Protein AF-A0A8J3TLR9-F1 (afdb_monomer_lite)

Organism: NCBI:txid58121

pLDDT: mean 77.71, std 12.85, range [43.22, 94.69]

Radius of gyration: 33.89 Å; chains: 1; bounding box: 71×66×92 Å

Sequence (167 aa):
MADQDDDFDGDFQEDVLEDDGVLEPSDSLLTDDLGDDPLDTGLTAAERWSAGQRYGTTEAEAEEGESLDQLLAEEEPELDPALLAGRWDEEEPRSGRLIGEEGDRSGELLGRDVGIDSGASSAEEAAVHLTDEDVDRDAELDDPLDEDLDEALANLAADEARDAGDE

InterPro domains:
  IPR043763 Domain of unknown function DUF5709 [PF18970] (90-133)

Structure (mmCIF, N/CA/C/O backbone):
data_AF-A0A8J3TLR9-F1
#
_entry.id   AF-A0A8J3TLR9-F1
#
loop_
_atom_site.group_PDB
_atom_site.id
_atom_site.type_symbol
_atom_site.label_atom_id
_atom_site.label_alt_id
_atom_site.label_comp_id
_atom_site.label_asym_id
_atom_site.label_entity_id
_atom_site.label_seq_id
_atom_site.pdbx_PDB_ins_code
_atom_site.Cartn_x
_atom_site.Cartn_y
_atom_site.Cartn_z
_atom_site.occupancy
_atom_site.B_iso_or_equiv
_atom_site.auth_seq_id
_atom_site.auth_comp_id
_atom_site.auth_asym_id
_atom_site.auth_atom_id
_atom_site.pdbx_PDB_model_num
ATOM 1 N N . MET A 1 1 ? 49.909 -2.772 53.739 1.00 43.22 1 MET A N 1
ATOM 2 C CA . MET A 1 1 ? 49.202 -3.131 52.497 1.00 43.22 1 MET A CA 1
ATOM 3 C C . MET A 1 1 ? 47.739 -2.881 52.779 1.00 43.22 1 MET A C 1
ATOM 5 O O . MET A 1 1 ? 47.237 -3.530 53.688 1.00 43.22 1 MET A O 1
ATOM 9 N N . ALA A 1 2 ? 47.180 -1.898 52.069 1.00 48.66 2 ALA A N 1
ATOM 10 C CA . ALA A 1 2 ? 45.859 -1.261 52.158 1.00 48.66 2 ALA A CA 1
ATOM 11 C C . ALA A 1 2 ? 46.063 0.239 52.396 1.00 48.66 2 ALA A C 1
ATOM 13 O O . ALA A 1 2 ? 46.583 0.607 53.445 1.00 48.66 2 ALA A O 1
ATOM 14 N N . ASP A 1 3 ? 45.841 1.012 51.336 1.00 43.78 3 ASP A N 1
ATOM 15 C CA . ASP A 1 3 ? 45.126 2.295 51.290 1.00 43.78 3 ASP A CA 1
ATOM 16 C C . ASP A 1 3 ? 45.326 2.817 49.861 1.00 43.78 3 ASP A C 1
ATOM 18 O O . ASP A 1 3 ? 46.438 3.122 49.429 1.00 43.78 3 ASP A O 1
ATOM 22 N N . GLN A 1 4 ? 44.256 2.701 49.080 1.00 49.22 4 GLN A N 1
ATOM 23 C CA . GLN A 1 4 ? 44.156 3.102 47.687 1.00 49.22 4 GLN A CA 1
ATOM 24 C C . GLN A 1 4 ? 43.159 4.257 47.704 1.00 49.22 4 GLN A C 1
ATOM 26 O O . GLN A 1 4 ? 41.963 4.033 47.876 1.00 49.22 4 GLN A O 1
ATOM 31 N N . ASP A 1 5 ? 43.697 5.472 47.670 1.00 48.59 5 ASP A N 1
ATOM 32 C CA . ASP A 1 5 ? 42.931 6.702 47.519 1.00 48.59 5 ASP A CA 1
ATOM 33 C C . ASP A 1 5 ? 42.425 6.747 46.068 1.00 48.59 5 ASP A C 1
ATOM 35 O O . ASP A 1 5 ? 43.213 6.911 45.136 1.00 48.59 5 ASP A O 1
ATOM 39 N N . ASP A 1 6 ? 41.126 6.516 45.882 1.00 52.84 6 ASP A N 1
ATOM 40 C CA . ASP A 1 6 ? 40.394 6.839 44.654 1.00 52.84 6 ASP A CA 1
ATOM 41 C C . ASP A 1 6 ? 39.642 8.151 44.920 1.00 52.84 6 ASP A C 1
ATOM 43 O O . ASP A 1 6 ? 38.493 8.163 45.373 1.00 52.84 6 ASP A O 1
ATOM 47 N N . ASP A 1 7 ? 40.328 9.269 44.685 1.00 53.75 7 ASP A N 1
ATOM 48 C CA . ASP A 1 7 ? 39.703 10.577 44.509 1.00 53.75 7 ASP A CA 1
ATOM 49 C C . ASP A 1 7 ? 38.971 10.560 43.159 1.00 53.75 7 ASP A C 1
ATOM 51 O O . ASP A 1 7 ? 39.534 10.844 42.102 1.00 53.75 7 ASP A O 1
ATOM 55 N N . PHE A 1 8 ? 37.706 10.141 43.185 1.00 50.56 8 PHE A N 1
ATOM 56 C CA . PHE A 1 8 ? 36.801 10.256 42.047 1.00 50.56 8 PHE A CA 1
ATOM 57 C C . PHE A 1 8 ? 36.341 11.717 41.956 1.00 50.56 8 PHE A C 1
ATOM 59 O O . PHE A 1 8 ? 35.299 12.088 42.502 1.00 50.56 8 PHE A O 1
ATOM 66 N N . ASP A 1 9 ? 37.158 12.558 41.317 1.00 54.94 9 ASP A N 1
ATOM 67 C CA . ASP A 1 9 ? 36.754 13.885 40.855 1.00 54.94 9 ASP A CA 1
ATOM 68 C C . ASP A 1 9 ? 35.551 13.708 39.917 1.00 54.94 9 ASP A C 1
ATOM 70 O O . ASP A 1 9 ? 35.661 13.234 38.789 1.00 54.94 9 ASP A O 1
ATOM 74 N N . GLY A 1 10 ? 34.361 14.008 40.433 1.00 51.56 10 GLY A N 1
ATOM 75 C CA . GLY A 1 10 ? 33.109 13.975 39.691 1.00 51.56 10 GLY A CA 1
ATOM 76 C C . GLY A 1 10 ? 32.962 15.199 38.793 1.00 51.56 10 GLY A C 1
ATOM 77 O O . GLY A 1 10 ? 32.043 15.982 39.006 1.00 51.56 10 GLY A O 1
ATOM 78 N N . ASP A 1 11 ? 33.856 15.364 37.817 1.00 54.22 11 ASP A N 1
ATOM 79 C CA . ASP A 1 11 ? 33.720 16.335 36.719 1.00 54.22 11 ASP A CA 1
ATOM 80 C C . ASP A 1 11 ? 33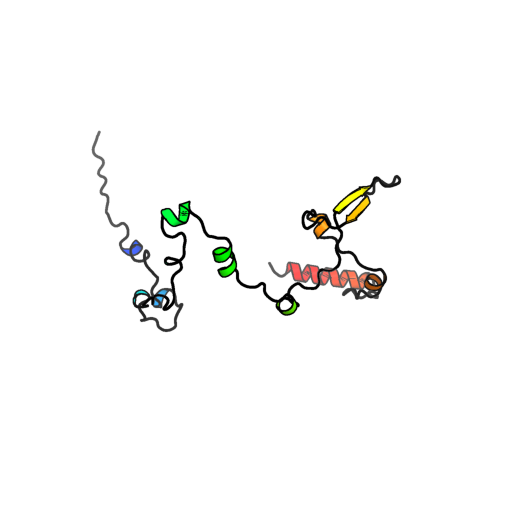.039 15.727 35.481 1.00 54.22 11 ASP A C 1
ATOM 82 O O . ASP A 1 11 ? 33.055 16.295 34.388 1.00 54.22 11 ASP A O 1
ATOM 86 N N . PHE A 1 12 ? 32.400 14.567 35.651 1.00 52.09 12 PHE A N 1
ATOM 87 C CA . PHE A 1 12 ? 31.663 13.905 34.592 1.00 52.09 12 PHE A CA 1
ATOM 88 C C . PHE A 1 12 ? 30.391 14.694 34.253 1.00 52.09 12 PHE A C 1
ATOM 90 O O . PHE A 1 12 ? 29.316 14.426 34.783 1.00 52.09 12 PHE A O 1
ATOM 97 N N . GLN A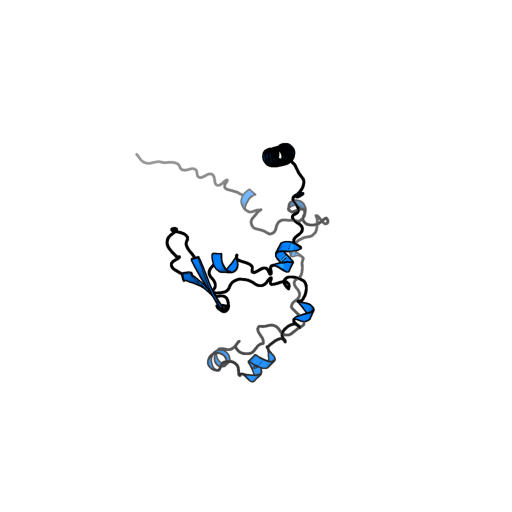 1 13 ? 30.553 15.572 33.263 1.00 55.00 13 GLN A N 1
ATOM 98 C CA . GLN A 1 13 ? 29.598 15.806 32.182 1.00 55.00 13 GLN A CA 1
ATOM 99 C C . GLN A 1 13 ? 28.403 16.726 32.490 1.00 55.00 13 GLN A C 1
ATOM 101 O O . GLN A 1 13 ? 27.257 16.327 32.305 1.00 55.00 13 GLN A O 1
ATOM 106 N N . GLU A 1 14 ? 28.651 17.984 32.870 1.00 52.59 14 GLU A N 1
ATOM 107 C CA . GLU A 1 14 ? 27.608 19.025 32.765 1.00 52.59 14 GLU A CA 1
ATOM 108 C C . GLU A 1 14 ? 27.255 19.294 31.281 1.00 52.59 14 GLU A C 1
ATOM 110 O O . GLU A 1 14 ? 26.080 19.390 30.950 1.00 52.59 14 GLU A O 1
ATOM 115 N N . ASP A 1 15 ? 28.238 19.210 30.371 1.00 54.59 15 ASP A N 1
ATOM 116 C CA . ASP A 1 15 ? 28.056 19.408 28.917 1.00 54.59 15 ASP A CA 1
ATOM 117 C C . ASP A 1 15 ? 27.291 18.275 28.189 1.00 54.59 15 ASP A C 1
ATOM 119 O O . ASP A 1 15 ? 26.885 18.443 27.045 1.00 54.59 15 ASP A O 1
ATOM 123 N N . VAL A 1 16 ? 27.116 17.087 28.789 1.00 55.47 16 VAL A N 1
ATOM 124 C CA . VAL A 1 16 ? 26.466 15.934 28.104 1.00 55.47 16 VAL A CA 1
ATOM 125 C C . VAL A 1 16 ? 24.980 15.825 28.448 1.00 5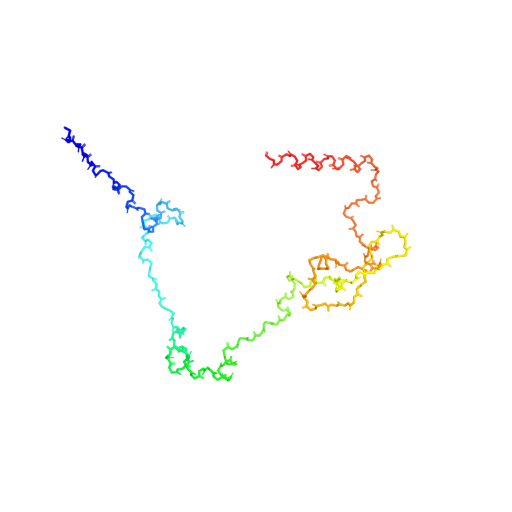5.47 16 VAL A C 1
ATOM 127 O O . VAL A 1 16 ? 24.246 15.084 27.803 1.00 55.47 16 VAL A O 1
ATOM 130 N N . LEU A 1 17 ? 24.515 16.580 29.445 1.00 54.56 17 LEU A N 1
ATOM 131 C CA . LEU A 1 17 ? 23.100 16.640 29.819 1.00 54.56 17 LEU A CA 1
ATOM 132 C C . LEU A 1 17 ? 22.313 17.680 29.008 1.00 54.56 17 LEU A C 1
ATOM 134 O O . LEU A 1 17 ? 21.094 17.712 29.107 1.00 54.56 17 LEU A O 1
ATOM 138 N N . GLU A 1 18 ? 22.987 18.524 28.224 1.00 59.56 18 GLU A N 1
ATOM 139 C CA . GLU A 1 18 ? 22.343 19.528 27.363 1.00 59.56 18 GLU A CA 1
ATOM 140 C C . GLU A 1 18 ? 21.841 18.932 26.027 1.00 59.56 18 GLU A C 1
ATOM 142 O O . GLU A 1 18 ? 21.031 19.558 25.353 1.00 59.56 18 GLU A O 1
ATOM 147 N N . ASP A 1 19 ? 22.259 17.708 25.670 1.00 61.50 19 ASP A N 1
ATOM 148 C CA . ASP A 1 19 ? 21.952 17.028 24.392 1.00 61.50 19 ASP A CA 1
ATOM 149 C C . ASP A 1 19 ? 21.043 15.789 24.571 1.00 61.50 19 ASP A C 1
ATOM 151 O O . ASP A 1 19 ? 21.169 14.786 23.869 1.00 61.50 19 ASP A O 1
ATOM 155 N N . ASP A 1 20 ? 20.144 15.799 25.562 1.00 69.81 20 ASP A N 1
ATOM 156 C CA . ASP A 1 20 ? 19.112 14.756 25.722 1.00 69.81 20 ASP A CA 1
ATOM 157 C C . ASP A 1 20 ? 17.718 15.181 25.210 1.00 69.81 20 ASP A C 1
ATOM 159 O O . ASP A 1 20 ? 16.781 14.372 25.184 1.00 69.81 20 ASP A O 1
ATOM 163 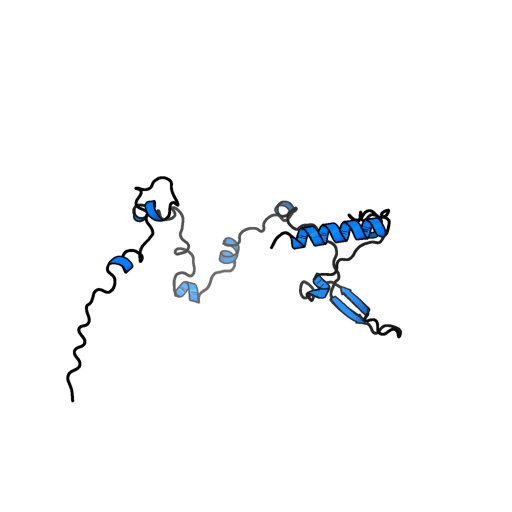N N . GLY A 1 21 ? 17.597 16.438 24.771 1.00 78.12 21 GLY A N 1
ATOM 164 C CA . GLY A 1 21 ? 16.360 17.087 24.349 1.00 78.12 21 GLY A CA 1
ATOM 165 C C . GLY A 1 21 ? 16.206 17.270 22.836 1.00 78.12 21 GLY A C 1
ATOM 166 O O . GLY A 1 21 ? 16.984 16.780 22.021 1.00 78.12 21 GLY A O 1
ATOM 167 N N . VAL A 1 22 ? 15.144 17.980 22.446 1.00 84.56 22 VAL A N 1
ATOM 168 C CA . VAL A 1 22 ? 14.953 18.430 21.058 1.00 84.56 22 VAL A CA 1
ATOM 169 C C . VAL A 1 22 ? 15.935 19.569 20.785 1.00 84.56 22 VAL A C 1
ATOM 171 O O . VAL A 1 22 ? 15.999 20.506 21.572 1.00 84.56 22 VAL A O 1
ATOM 174 N N . LEU A 1 23 ? 16.676 19.493 19.676 1.00 87.50 23 LEU A N 1
ATOM 175 C CA . LEU A 1 23 ? 17.621 20.539 19.282 1.00 87.50 23 LEU A CA 1
ATOM 176 C C . LEU A 1 23 ? 16.906 21.869 19.022 1.00 87.50 23 LEU A C 1
ATOM 178 O O . LEU A 1 23 ? 15.917 21.915 18.285 1.00 87.50 23 LEU A O 1
ATOM 182 N N . GLU A 1 24 ? 17.470 22.948 19.556 1.00 86.62 24 GLU A N 1
ATOM 183 C CA . GLU A 1 24 ? 17.004 24.307 19.299 1.00 86.62 24 GLU A CA 1
ATOM 184 C C . GLU A 1 24 ? 17.169 24.679 17.807 1.00 86.62 24 GLU A C 1
ATOM 186 O O . GLU A 1 24 ? 18.075 24.186 17.113 1.00 86.62 24 GLU A O 1
ATOM 191 N N . PRO A 1 25 ? 16.330 25.576 17.261 1.00 89.75 25 PRO A N 1
ATOM 192 C CA . PRO A 1 25 ? 16.460 26.062 15.888 1.00 89.75 25 PRO A CA 1
ATOM 193 C C . PRO A 1 25 ? 17.804 26.706 15.548 1.00 89.75 25 PRO A C 1
ATOM 195 O O . PRO A 1 25 ? 18.256 26.595 14.407 1.00 89.75 25 PRO A O 1
ATOM 198 N N . SER A 1 26 ? 18.464 27.345 16.521 1.00 87.38 26 SER A N 1
ATOM 199 C CA . SER A 1 26 ? 19.814 27.902 16.352 1.00 87.38 26 SER A CA 1
ATOM 200 C C . SER A 1 26 ? 20.859 26.851 15.993 1.00 87.38 26 SER A C 1
ATOM 202 O O . SER A 1 26 ? 21.831 27.170 15.305 1.00 87.38 26 SER A O 1
ATOM 204 N N . ASP A 1 27 ? 20.639 25.614 16.433 1.00 86.06 27 ASP A N 1
ATOM 205 C CA . ASP A 1 27 ? 21.613 24.531 16.351 1.00 86.06 27 ASP A CA 1
ATOM 206 C C . ASP A 1 27 ? 21.277 23.590 15.193 1.00 86.06 27 ASP A C 1
ATOM 208 O O . ASP A 1 27 ? 22.156 23.194 14.427 1.00 86.06 27 ASP A O 1
ATOM 212 N N . SER A 1 28 ? 19.989 23.279 15.015 1.00 87.62 28 SER A N 1
ATOM 213 C CA . SER A 1 28 ? 19.513 22.432 13.916 1.00 87.62 28 SER A CA 1
ATOM 214 C C . SER A 1 28 ? 19.432 23.160 12.569 1.00 87.62 28 SER A C 1
ATOM 216 O O . SER A 1 28 ? 19.496 22.508 11.525 1.00 87.62 28 SER A O 1
ATOM 218 N N . LEU A 1 29 ? 19.288 24.494 12.571 1.00 88.50 29 LEU A N 1
ATOM 219 C CA . LEU A 1 29 ? 19.105 25.339 11.380 1.00 88.50 29 LEU A CA 1
ATOM 220 C C . LEU A 1 29 ? 17.980 24.858 10.440 1.00 88.50 29 LEU A C 1
ATOM 222 O O . LEU A 1 29 ? 18.008 25.114 9.236 1.00 88.50 29 LEU A O 1
ATOM 226 N N . LEU A 1 30 ? 16.984 24.148 10.979 1.00 86.19 30 LEU A N 1
ATOM 227 C CA . LEU A 1 30 ? 15.849 23.617 10.215 1.00 86.19 30 LEU A CA 1
ATOM 228 C C . LEU A 1 30 ? 14.805 24.688 9.866 1.00 86.19 30 LEU A C 1
ATOM 230 O O . LEU A 1 30 ? 13.958 24.465 9.001 1.00 86.19 30 LEU A O 1
ATOM 234 N N . THR A 1 31 ? 14.863 25.842 10.528 1.00 84.44 31 THR A N 1
ATOM 235 C CA . THR A 1 31 ? 13.984 26.994 10.310 1.00 84.44 31 THR A CA 1
ATOM 236 C C . THR A 1 31 ? 14.799 28.287 10.319 1.00 84.44 31 THR A C 1
ATOM 238 O O . THR A 1 31 ? 15.837 28.377 10.971 1.00 84.44 31 THR A O 1
ATOM 241 N N . ASP A 1 32 ? 14.324 29.297 9.591 1.00 87.06 32 ASP A N 1
ATOM 242 C CA . ASP A 1 32 ? 14.899 30.647 9.592 1.00 87.06 32 ASP A CA 1
ATOM 243 C C . ASP A 1 32 ? 14.569 31.433 10.880 1.00 87.06 32 ASP A C 1
ATOM 245 O O . ASP A 1 32 ? 15.176 32.475 11.141 1.00 87.06 32 ASP A O 1
ATOM 249 N N . ASP A 1 33 ? 13.614 30.956 11.688 1.00 87.00 33 ASP A N 1
ATOM 250 C CA . ASP A 1 33 ? 13.245 31.570 12.968 1.00 87.00 33 ASP A CA 1
ATOM 251 C C . ASP A 1 33 ? 14.024 30.940 14.132 1.00 87.00 33 ASP A C 1
ATOM 253 O O . ASP A 1 33 ? 13.574 30.003 14.786 1.00 87.00 33 ASP A O 1
ATOM 257 N N . LEU A 1 34 ? 15.241 31.442 14.362 1.00 88.12 34 LEU A N 1
ATOM 258 C CA . LEU A 1 34 ? 16.193 30.863 15.321 1.00 88.12 34 LEU A CA 1
ATOM 259 C C . LEU A 1 34 ? 15.808 31.051 16.801 1.00 88.12 34 LEU A C 1
ATOM 261 O O . LEU A 1 34 ? 16.527 30.566 17.669 1.00 88.12 34 LEU A O 1
ATOM 265 N N . GLY A 1 35 ? 14.758 31.823 17.094 1.00 86.44 35 GLY A N 1
ATOM 266 C CA . GLY A 1 35 ? 14.297 32.102 18.459 1.00 86.44 35 GLY A CA 1
ATOM 267 C C . GLY A 1 35 ? 12.984 31.415 18.833 1.00 86.44 35 GLY A C 1
ATOM 268 O O . GLY A 1 35 ? 12.461 31.708 19.907 1.00 86.44 35 GLY A O 1
ATOM 269 N N . ASP A 1 36 ? 12.435 30.586 17.943 1.00 86.44 36 ASP A N 1
ATOM 270 C CA . ASP A 1 36 ? 11.208 29.822 18.174 1.00 86.44 36 ASP A CA 1
ATOM 271 C C . ASP A 1 36 ? 11.499 28.614 19.077 1.00 86.44 36 AS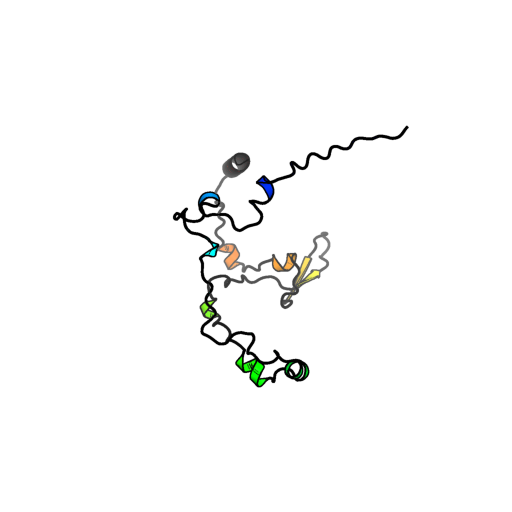P A C 1
ATOM 273 O O . ASP A 1 36 ? 12.451 27.880 18.830 1.00 86.44 36 ASP A O 1
ATOM 277 N N . ASP A 1 37 ? 10.705 28.402 20.127 1.00 84.50 37 ASP A N 1
ATOM 278 C CA . ASP A 1 37 ? 10.858 27.224 20.989 1.00 84.50 37 ASP A CA 1
ATOM 279 C C . ASP A 1 37 ? 10.110 26.039 20.345 1.00 84.50 37 ASP A C 1
ATOM 281 O O . ASP A 1 37 ? 8.880 26.090 20.206 1.00 84.50 37 ASP A O 1
ATOM 285 N N . PRO A 1 38 ? 10.792 24.940 19.970 1.00 82.50 38 PRO A N 1
ATOM 286 C CA . PRO A 1 38 ? 10.132 23.789 19.358 1.00 82.50 38 PRO A CA 1
ATOM 287 C C . PRO A 1 38 ? 9.071 23.153 20.274 1.00 82.50 38 PRO A C 1
ATOM 289 O O . PRO A 1 38 ? 8.145 22.498 19.783 1.00 82.50 38 PRO A O 1
ATOM 292 N N . LEU A 1 39 ? 9.159 23.356 21.593 1.00 83.56 39 LEU A N 1
ATOM 293 C CA . LEU A 1 39 ? 8.208 22.859 22.588 1.00 83.56 39 LEU A CA 1
ATOM 294 C C . LEU A 1 39 ? 6.938 23.716 22.701 1.00 83.56 39 LEU A C 1
ATOM 296 O O . LEU A 1 39 ? 5.935 23.232 23.233 1.00 83.56 39 LEU A O 1
ATOM 300 N N . ASP A 1 40 ? 6.933 24.936 22.160 1.00 84.38 40 ASP A N 1
ATOM 301 C CA . ASP A 1 40 ? 5.748 25.803 22.124 1.00 84.38 40 ASP A CA 1
ATOM 302 C C . ASP A 1 40 ? 4.751 25.400 21.017 1.00 84.38 40 ASP A C 1
ATOM 304 O O . ASP A 1 40 ? 3.619 25.903 20.955 1.00 84.38 40 ASP A O 1
ATOM 308 N N . THR A 1 41 ? 5.107 24.427 20.168 1.00 80.00 41 THR A N 1
ATOM 309 C CA . THR A 1 41 ? 4.192 23.876 19.162 1.00 80.00 41 THR A CA 1
ATOM 310 C C . THR A 1 41 ? 3.064 23.073 19.821 1.00 80.00 41 THR A C 1
ATOM 312 O O . THR A 1 41 ? 3.242 21.959 20.315 1.00 80.00 41 THR A O 1
ATOM 315 N N . GLY A 1 42 ? 1.843 23.609 19.779 1.00 80.00 42 GLY A N 1
ATOM 316 C CA . GLY A 1 42 ? 0.654 22.914 20.272 1.00 80.00 42 GLY A CA 1
ATOM 317 C C . GLY A 1 42 ? 0.170 21.806 19.328 1.00 80.00 42 GLY A C 1
ATOM 318 O O . GLY A 1 42 ? -0.155 22.062 18.170 1.00 80.00 42 GLY A O 1
ATOM 319 N N . LEU A 1 43 ? 0.014 20.580 19.839 1.00 79.56 43 LEU A N 1
ATOM 320 C CA . LEU A 1 43 ? -0.735 19.523 19.150 1.00 79.56 43 LEU A CA 1
ATOM 321 C C . LEU A 1 43 ? -2.242 19.721 19.363 1.00 79.56 43 LEU A C 1
ATOM 323 O O . LEU A 1 43 ? -2.721 19.796 20.495 1.00 79.56 43 LEU A O 1
ATOM 327 N N . THR A 1 44 ? -3.010 19.757 18.275 1.00 84.44 44 THR A N 1
ATOM 328 C CA . THR A 1 44 ? -4.477 19.713 18.334 1.00 84.44 44 THR A CA 1
ATOM 329 C C . THR A 1 44 ? -4.958 18.293 18.059 1.00 84.44 44 THR A C 1
ATOM 331 O O . THR A 1 44 ? -4.462 17.615 17.160 1.00 84.44 44 THR A O 1
ATOM 334 N N . ALA A 1 45 ? -5.910 17.807 18.859 1.00 82.12 45 ALA A N 1
ATOM 335 C CA . ALA A 1 45 ? -6.538 16.520 18.588 1.00 82.12 45 ALA A CA 1
ATOM 336 C C . ALA A 1 45 ? -7.381 16.607 17.309 1.00 82.12 45 ALA A C 1
ATOM 338 O O . ALA A 1 45 ? -7.919 17.666 16.980 1.00 82.12 45 ALA A O 1
ATOM 339 N N . ALA A 1 46 ? -7.530 15.482 16.607 1.00 80.19 46 ALA A N 1
ATOM 340 C CA . ALA A 1 46 ? -8.411 15.424 15.451 1.00 80.19 46 ALA A CA 1
ATOM 341 C C . ALA A 1 46 ? -9.843 15.819 15.854 1.00 80.19 46 ALA A C 1
ATOM 343 O O . ALA A 1 46 ? -10.387 15.300 16.826 1.00 80.19 46 ALA A O 1
ATOM 344 N N . GLU A 1 47 ? -10.474 16.698 15.075 1.00 79.81 47 GLU A N 1
ATOM 345 C CA . GLU A 1 47 ? -11.868 17.119 15.300 1.00 79.81 47 GLU A CA 1
ATOM 346 C C . GLU A 1 47 ? -12.888 15.999 15.028 1.00 79.81 47 GLU A C 1
ATOM 348 O O . GLU A 1 47 ? -14.072 16.124 15.342 1.00 79.81 47 GLU A O 1
ATOM 353 N N . ARG A 1 48 ? -12.434 14.902 14.414 1.00 77.75 48 ARG A N 1
ATOM 354 C CA . ARG A 1 48 ? -13.252 13.759 14.011 1.00 77.75 48 ARG A CA 1
ATOM 355 C C . ARG A 1 48 ? -13.043 12.560 14.927 1.00 77.75 48 ARG A C 1
ATOM 357 O O . ARG A 1 48 ? -12.099 12.503 15.710 1.00 77.75 48 ARG A O 1
ATOM 364 N N . TRP A 1 49 ? -13.942 11.590 14.776 1.00 71.69 49 TRP A N 1
ATOM 365 C CA . TRP A 1 49 ? -13.911 10.311 15.477 1.00 71.69 49 TRP A CA 1
ATOM 366 C C . TRP A 1 49 ? -12.500 9.704 15.467 1.00 71.69 49 TRP A C 1
ATOM 368 O O . TRP A 1 49 ? -11.849 9.639 14.422 1.00 71.69 49 TRP A O 1
ATOM 378 N N . SER A 1 50 ? -12.019 9.297 16.641 1.00 76.75 50 SER A N 1
ATOM 379 C CA . SER A 1 50 ? -10.707 8.668 16.790 1.00 76.75 50 SER A CA 1
ATOM 380 C C . SER A 1 50 ? -10.818 7.156 16.615 1.00 76.75 50 SER A C 1
ATOM 382 O O . SER A 1 50 ? -11.850 6.561 16.925 1.00 76.75 50 SER A O 1
ATOM 384 N N . ALA A 1 51 ? -9.732 6.508 16.189 1.00 68.56 51 ALA A N 1
ATOM 385 C CA . ALA A 1 51 ? -9.679 5.049 16.069 1.00 68.56 51 ALA A CA 1
ATOM 386 C C . ALA A 1 51 ? -9.969 4.323 17.400 1.00 68.56 51 ALA A C 1
ATOM 388 O O . ALA A 1 51 ? -10.412 3.184 17.393 1.00 68.56 51 ALA A O 1
ATOM 389 N N . GLY A 1 52 ? -9.780 4.990 18.545 1.00 75.00 52 GLY A N 1
ATOM 390 C CA . GLY A 1 52 ? -10.109 4.452 19.870 1.00 75.00 52 GLY A CA 1
ATOM 391 C C . GLY A 1 52 ? -11.604 4.423 20.206 1.00 75.00 52 GLY A C 1
ATOM 392 O O . GLY A 1 52 ? -11.964 3.977 21.286 1.00 75.00 52 GLY A O 1
ATOM 393 N N . GLN A 1 53 ? -12.469 4.912 19.318 1.00 78.00 53 GLN A N 1
ATOM 394 C CA . GLN A 1 53 ? -13.925 4.875 19.477 1.00 78.00 53 GLN A CA 1
ATOM 395 C C . GLN A 1 53 ? -14.586 3.896 18.484 1.00 78.00 53 GLN A C 1
ATOM 397 O O . GLN A 1 53 ? -15.800 3.946 18.283 1.00 78.00 53 GLN A O 1
ATOM 402 N N . ARG A 1 54 ? -13.800 3.050 17.805 1.00 83.56 54 ARG A N 1
ATOM 403 C CA . ARG A 1 54 ? -14.309 1.999 16.912 1.00 83.56 54 ARG A CA 1
ATOM 404 C C . ARG A 1 54 ? -14.685 0.736 17.698 1.00 83.56 54 ARG A C 1
ATOM 406 O O . ARG A 1 54 ? -14.314 0.596 18.867 1.00 83.56 54 ARG A O 1
ATOM 413 N N . TYR A 1 55 ? -15.416 -0.166 17.051 1.00 87.94 55 TYR A N 1
ATOM 414 C CA . TYR A 1 55 ? -15.762 -1.467 17.621 1.00 87.94 55 TYR A CA 1
ATOM 415 C C . TYR A 1 55 ? -14.494 -2.298 17.907 1.00 87.94 55 TYR A C 1
ATOM 417 O O . TYR A 1 55 ? -13.466 -2.125 17.256 1.00 87.94 55 TYR A O 1
ATOM 425 N N . GLY A 1 56 ? -14.526 -3.160 18.926 1.00 88.12 56 GLY A N 1
ATOM 426 C CA . GLY A 1 56 ? -13.370 -3.984 19.307 1.00 88.12 56 GLY A CA 1
ATOM 427 C C . GLY A 1 56 ? -12.377 -3.273 20.230 1.00 88.12 56 GLY A C 1
ATOM 428 O O . GLY A 1 56 ? -11.236 -3.710 20.377 1.00 88.12 56 GLY A O 1
ATOM 429 N N . THR A 1 57 ? -12.789 -2.168 20.858 1.00 90.50 57 THR A N 1
ATOM 430 C CA . THR A 1 57 ? -11.974 -1.448 21.854 1.00 90.50 57 THR A CA 1
ATOM 431 C C . THR A 1 57 ? -12.256 -1.911 23.281 1.00 90.50 57 THR A C 1
ATOM 433 O O . THR A 1 57 ? -11.452 -1.660 24.182 1.00 90.50 57 THR A O 1
ATOM 436 N N . THR A 1 58 ? -13.358 -2.632 23.496 1.00 90.31 58 THR A N 1
ATOM 437 C CA . THR A 1 58 ? -13.675 -3.293 24.764 1.00 90.31 58 THR A CA 1
ATOM 438 C C . THR A 1 58 ? -13.388 -4.796 24.704 1.00 90.31 58 THR A C 1
ATOM 440 O O . THR A 1 58 ? -13.422 -5.411 23.641 1.00 90.31 58 THR A O 1
ATOM 443 N N . GLU A 1 59 ? -13.124 -5.412 25.861 1.00 92.69 59 GLU A N 1
ATOM 444 C CA . GLU A 1 59 ? -12.842 -6.855 25.966 1.00 92.69 59 GLU A CA 1
ATOM 445 C C . GLU A 1 59 ? -13.994 -7.713 25.417 1.00 92.69 59 GLU A C 1
ATOM 447 O O . GLU A 1 59 ? -13.758 -8.666 24.684 1.00 92.69 59 GLU A O 1
ATOM 452 N N . ALA A 1 60 ? -15.242 -7.324 25.697 1.00 92.88 60 ALA A N 1
ATOM 453 C CA . ALA A 1 60 ? -16.424 -8.033 25.209 1.00 92.88 60 ALA A CA 1
ATOM 454 C C . ALA A 1 60 ? -16.552 -7.986 23.676 1.00 92.88 60 ALA A C 1
ATOM 456 O O . ALA A 1 60 ? -16.841 -9.002 23.053 1.00 92.88 60 ALA A O 1
ATOM 457 N N . GLU A 1 61 ? -16.303 -6.829 23.059 1.00 91.88 61 GLU A N 1
ATOM 458 C CA . GLU A 1 61 ? -16.344 -6.686 21.597 1.00 91.88 61 GLU A CA 1
ATOM 459 C C . GLU A 1 61 ? -15.211 -7.463 20.916 1.00 91.88 61 GLU A C 1
ATOM 461 O O . GLU A 1 61 ? -15.401 -7.989 19.823 1.00 91.88 61 GLU A O 1
ATOM 466 N N . ALA A 1 62 ? -14.042 -7.563 21.557 1.00 89.31 62 ALA A N 1
ATOM 467 C CA . ALA A 1 62 ? -12.932 -8.365 21.048 1.00 89.31 62 ALA A CA 1
ATOM 468 C C . ALA A 1 62 ? -13.242 -9.873 21.076 1.00 89.31 62 ALA A C 1
ATOM 470 O O . ALA A 1 62 ? -12.824 -10.596 20.172 1.00 89.31 62 ALA A O 1
ATOM 471 N N . GLU A 1 63 ? -13.977 -10.351 22.088 1.00 92.81 63 GLU A N 1
ATOM 472 C CA . GLU A 1 63 ? -14.453 -11.740 22.149 1.00 92.81 63 GLU A CA 1
ATOM 473 C C . GLU A 1 63 ? -15.559 -12.029 21.125 1.00 92.81 63 GLU A C 1
ATOM 475 O O . GLU A 1 63 ? -15.583 -13.112 20.537 1.00 92.81 63 GLU A O 1
ATOM 480 N N . GLU A 1 64 ? -16.479 -11.083 20.920 1.00 94.50 64 GLU A N 1
ATOM 481 C CA . GLU A 1 64 ? -17.584 -11.218 19.964 1.00 94.50 64 GLU A CA 1
ATOM 482 C C . GLU A 1 64 ? -17.100 -11.116 18.510 1.00 94.50 64 GLU A C 1
ATOM 484 O O . GLU A 1 64 ? -17.571 -11.858 17.645 1.00 94.50 64 GLU A O 1
ATOM 489 N N . GLY A 1 65 ? -16.118 -10.249 18.258 1.00 92.38 65 GLY A N 1
ATOM 490 C CA . GLY A 1 65 ? -15.632 -9.930 16.923 1.00 92.38 65 GLY A CA 1
ATOM 491 C C . GLY A 1 65 ? -16.606 -9.050 16.138 1.00 92.38 65 GLY A C 1
ATOM 492 O O . GLY A 1 65 ? -17.756 -8.836 16.529 1.00 92.38 65 GLY A O 1
ATOM 493 N N . GLU A 1 66 ? -16.123 -8.487 15.032 1.00 92.50 66 GLU A N 1
ATOM 494 C CA . GLU A 1 66 ? -16.938 -7.668 14.134 1.00 92.50 66 GLU A CA 1
ATOM 495 C C . GLU A 1 66 ? -17.854 -8.534 13.267 1.00 92.50 66 GLU A C 1
ATOM 497 O O . GLU A 1 66 ? -17.504 -9.631 12.822 1.00 92.50 66 GLU A O 1
ATOM 502 N N . SER A 1 67 ? -19.046 -8.014 12.993 1.00 94.06 67 SER A N 1
ATOM 503 C CA . SER A 1 67 ? -19.941 -8.600 12.001 1.00 94.06 67 SER A CA 1
ATOM 504 C C . SER A 1 67 ? -19.429 -8.355 10.577 1.00 94.06 67 SER A C 1
ATOM 506 O O . SER A 1 67 ? -18.758 -7.363 10.300 1.00 94.06 67 SER A O 1
ATOM 508 N N . LEU A 1 68 ? -19.804 -9.231 9.639 1.00 93.69 68 LEU A N 1
ATOM 509 C CA . LEU A 1 68 ? -19.450 -9.066 8.223 1.00 93.69 68 LEU A CA 1
ATOM 510 C C . LEU A 1 68 ? -19.933 -7.721 7.657 1.00 93.69 68 LEU A C 1
ATOM 512 O O . LEU A 1 68 ? -19.217 -7.092 6.889 1.00 93.69 68 LEU A O 1
ATOM 516 N N . ASP A 1 69 ? -21.119 -7.264 8.060 1.00 94.69 69 ASP A N 1
ATOM 517 C CA . ASP A 1 69 ? -21.661 -5.978 7.613 1.00 94.69 69 ASP A CA 1
ATOM 518 C C . ASP A 1 69 ? -20.832 -4.789 8.129 1.00 94.69 69 ASP A C 1
ATOM 520 O O . ASP A 1 69 ? -20.714 -3.786 7.431 1.00 94.69 69 ASP A O 1
ATOM 524 N N . GLN A 1 70 ? -20.250 -4.893 9.332 1.00 91.50 70 GLN A N 1
ATOM 525 C CA . GLN A 1 70 ? -19.324 -3.881 9.855 1.00 91.50 70 GLN A CA 1
ATOM 526 C C . GLN A 1 70 ? -18.024 -3.869 9.051 1.00 91.50 70 GLN A C 1
ATOM 528 O O . GLN A 1 70 ? -17.637 -2.808 8.576 1.00 91.50 70 GLN A O 1
ATOM 533 N N . LEU A 1 71 ? -17.426 -5.039 8.805 1.00 92.12 71 LEU A N 1
ATOM 534 C CA . LEU A 1 71 ? -16.211 -5.162 7.992 1.00 92.12 71 LEU A CA 1
ATOM 535 C C . LEU A 1 71 ? -16.400 -4.585 6.581 1.00 92.12 71 LEU A C 1
ATOM 537 O O . LEU A 1 71 ? -15.545 -3.860 6.087 1.00 92.12 71 LEU A O 1
ATOM 541 N N . LEU A 1 72 ? -17.546 -4.856 5.950 1.00 92.19 72 LEU A N 1
ATOM 542 C CA . LEU A 1 72 ? -17.877 -4.315 4.628 1.00 92.19 72 LEU A CA 1
ATOM 543 C C . LEU A 1 72 ? -18.116 -2.800 4.641 1.00 92.19 72 LEU A C 1
ATOM 545 O O . LEU A 1 72 ? -17.910 -2.142 3.629 1.00 92.19 72 LEU A O 1
ATOM 549 N N . ALA A 1 73 ? -18.579 -2.236 5.758 1.00 90.94 73 ALA A N 1
ATOM 550 C CA . ALA A 1 73 ? -18.760 -0.792 5.887 1.00 90.94 73 ALA A CA 1
ATOM 551 C C . ALA A 1 73 ? -17.434 -0.044 6.108 1.00 90.94 73 ALA A C 1
ATOM 553 O O . ALA A 1 73 ? -17.376 1.159 5.855 1.00 90.94 73 ALA A O 1
ATOM 554 N N . GLU A 1 74 ? -16.405 -0.739 6.599 1.00 89.75 74 GLU A N 1
ATOM 555 C CA . GLU A 1 74 ? -15.046 -0.213 6.768 1.00 89.75 74 GLU A CA 1
ATOM 556 C C . GLU A 1 74 ? -14.191 -0.326 5.498 1.00 89.75 74 GLU A C 1
ATOM 558 O O . GLU A 1 74 ? -13.151 0.326 5.402 1.00 89.75 74 GLU A O 1
ATOM 563 N N . GLU A 1 75 ? -14.608 -1.140 4.528 1.00 91.88 75 GLU A N 1
ATOM 564 C CA . GLU A 1 75 ? -13.887 -1.324 3.273 1.00 91.88 75 GLU A CA 1
ATOM 565 C C . GLU A 1 75 ? -13.965 -0.059 2.399 1.00 91.88 75 GLU A C 1
ATOM 567 O O . GLU A 1 75 ? -15.041 0.475 2.117 1.00 91.88 75 GLU A O 1
ATOM 572 N N . GLU A 1 76 ? -12.806 0.419 1.949 1.00 90.69 76 GLU A N 1
ATOM 573 C CA . GLU A 1 76 ? -12.717 1.492 0.959 1.00 90.69 76 GLU A CA 1
ATOM 574 C C . GLU A 1 76 ? -12.796 0.895 -0.456 1.00 90.69 76 GLU A C 1
ATOM 576 O O . GLU A 1 76 ? -12.150 -0.123 -0.721 1.00 90.69 76 GLU A O 1
ATOM 581 N N . PRO A 1 77 ? -13.542 1.514 -1.392 1.00 89.00 77 PRO A N 1
ATOM 582 C CA . PRO A 1 77 ? -13.600 1.045 -2.769 1.00 89.00 77 PRO A CA 1
ATOM 583 C C . PRO A 1 77 ? -12.215 0.995 -3.415 1.00 89.00 77 PRO A C 1
ATOM 585 O O . PRO A 1 77 ? -11.418 1.927 -3.277 1.00 89.00 77 PRO A O 1
ATOM 588 N N . GLU A 1 78 ? -11.962 -0.059 -4.190 1.00 85.44 78 GLU A N 1
ATOM 589 C CA . GLU A 1 78 ? -10.763 -0.140 -5.020 1.00 85.44 78 GLU A CA 1
ATOM 590 C C . GLU A 1 78 ? -10.677 1.074 -5.960 1.00 85.44 78 GLU A C 1
ATOM 592 O O . GLU A 1 78 ? -11.677 1.528 -6.532 1.00 85.44 78 GLU A O 1
ATOM 597 N N . LEU A 1 79 ? -9.465 1.612 -6.119 1.00 85.50 79 LEU A N 1
ATOM 598 C CA . LEU A 1 79 ? -9.204 2.664 -7.096 1.00 85.50 79 LEU A CA 1
ATOM 599 C C . LEU A 1 79 ? -9.452 2.121 -8.504 1.00 85.50 79 LEU A C 1
ATOM 601 O O . LEU A 1 79 ? -9.041 1.008 -8.826 1.00 85.50 79 LEU A O 1
ATOM 605 N N . ASP A 1 80 ? -10.089 2.933 -9.350 1.00 85.50 80 ASP A N 1
ATOM 606 C CA . ASP A 1 80 ? -10.280 2.589 -10.758 1.00 85.50 80 ASP A CA 1
ATOM 607 C C . ASP A 1 80 ? -8.905 2.298 -11.393 1.00 85.50 80 ASP A C 1
ATOM 609 O O . ASP A 1 80 ? -8.031 3.172 -11.351 1.00 85.50 80 ASP A O 1
ATOM 613 N N . PRO A 1 81 ? -8.681 1.105 -11.976 1.00 77.62 81 PRO A N 1
ATOM 614 C CA . PRO A 1 81 ? -7.413 0.770 -12.618 1.00 77.62 81 PRO A CA 1
ATOM 615 C C . PRO A 1 81 ? -7.030 1.776 -13.710 1.00 77.62 81 PRO A C 1
ATOM 617 O O . PRO A 1 81 ? -5.848 2.045 -13.896 1.00 77.62 81 PRO A O 1
ATOM 620 N N . ALA A 1 82 ? -7.996 2.432 -14.361 1.00 80.62 82 ALA A N 1
ATOM 621 C CA . ALA A 1 82 ? -7.715 3.493 -15.328 1.00 80.62 82 ALA A CA 1
ATOM 622 C C . ALA A 1 82 ? -7.050 4.741 -14.706 1.00 80.62 82 ALA A C 1
ATOM 624 O O . ALA A 1 82 ? -6.452 5.534 -15.429 1.00 80.62 82 ALA A O 1
ATOM 625 N N . LEU A 1 83 ? -7.141 4.935 -13.383 1.00 78.00 83 LEU A N 1
ATOM 626 C CA . LEU A 1 83 ? -6.421 5.984 -12.643 1.00 78.00 83 LEU A CA 1
ATOM 627 C C . LEU A 1 83 ? -4.998 5.562 -12.245 1.00 78.00 83 LEU A C 1
ATOM 629 O O . LEU A 1 83 ? -4.173 6.423 -11.940 1.00 78.00 83 LEU A O 1
ATOM 633 N N . LEU A 1 84 ? -4.721 4.257 -12.227 1.00 68.25 84 LEU A N 1
ATOM 634 C CA . LEU A 1 84 ? -3.393 3.672 -12.012 1.00 68.25 84 LEU A CA 1
ATOM 635 C C . LEU A 1 84 ? -2.640 3.457 -13.335 1.00 68.25 84 LEU A C 1
ATOM 637 O O . LEU A 1 84 ? -1.414 3.307 -13.328 1.00 68.25 84 LEU A O 1
ATOM 641 N N . ALA A 1 85 ? -3.369 3.503 -14.452 1.00 65.88 85 ALA A N 1
ATOM 642 C CA . ALA A 1 85 ? -2.829 3.350 -15.785 1.00 65.88 85 ALA A CA 1
ATOM 643 C C . ALA A 1 85 ? -1.811 4.450 -16.112 1.00 65.88 85 ALA A C 1
ATOM 645 O O . ALA A 1 85 ? -2.112 5.646 -16.079 1.00 65.88 85 ALA A O 1
ATOM 646 N N . GLY A 1 86 ? -0.584 4.033 -16.424 1.00 59.84 86 GLY A N 1
ATOM 647 C CA . GLY A 1 86 ? 0.497 4.911 -16.880 1.00 59.84 86 GLY A CA 1
ATOM 648 C C . GLY A 1 86 ? 1.727 5.006 -15.975 1.00 59.84 86 GLY A C 1
ATOM 649 O O . GLY A 1 86 ? 2.679 5.681 -16.357 1.00 59.84 86 GLY A O 1
ATOM 650 N N . ARG A 1 87 ? 1.762 4.345 -14.804 1.00 55.41 87 ARG A N 1
ATOM 651 C CA . ARG A 1 87 ? 3.005 4.234 -14.002 1.00 55.41 87 ARG A CA 1
ATOM 652 C C . ARG A 1 87 ? 3.716 2.882 -14.149 1.00 55.41 87 ARG A C 1
ATOM 654 O O . ARG A 1 87 ? 4.935 2.849 -14.026 1.00 55.41 87 ARG A O 1
ATOM 661 N N . TRP A 1 88 ? 2.973 1.803 -14.393 1.00 55.38 88 TRP A N 1
ATOM 662 C CA . TRP A 1 88 ? 3.484 0.421 -14.392 1.00 55.38 88 TRP A CA 1
ATOM 663 C C . TRP A 1 88 ? 2.803 -0.470 -15.445 1.00 55.38 88 TRP A C 1
ATOM 665 O O . TRP A 1 88 ? 2.781 -1.684 -15.299 1.00 55.38 88 TRP A O 1
ATOM 675 N N . ASP A 1 89 ? 2.175 0.135 -16.454 1.00 54.31 89 ASP A N 1
ATOM 676 C CA . ASP A 1 89 ? 1.097 -0.509 -17.225 1.00 54.31 89 ASP A CA 1
ATOM 677 C C . ASP A 1 89 ? 1.543 -1.181 -18.526 1.00 54.31 89 ASP A C 1
ATOM 679 O O . ASP A 1 89 ? 0.725 -1.703 -19.278 1.00 54.31 89 ASP A O 1
ATOM 683 N N . GLU A 1 90 ? 2.842 -1.201 -18.788 1.00 59.38 90 GLU A N 1
ATOM 684 C CA . GLU A 1 90 ? 3.399 -2.008 -19.863 1.00 59.38 90 GLU A CA 1
ATOM 685 C C . GLU A 1 90 ? 4.078 -3.211 -19.211 1.00 59.38 90 GLU A C 1
ATOM 687 O O . GLU A 1 90 ? 5.299 -3.310 -19.144 1.00 59.38 90 GLU A O 1
ATOM 692 N N . GLU A 1 91 ? 3.267 -4.124 -18.660 1.00 64.00 91 GLU A N 1
ATOM 693 C CA . GLU A 1 91 ? 3.727 -5.502 -18.479 1.00 64.00 91 GLU A CA 1
ATOM 694 C C . GLU A 1 91 ? 3.949 -6.065 -19.883 1.00 64.00 91 GLU A C 1
ATOM 696 O O . GLU A 1 91 ? 3.035 -6.600 -20.518 1.00 64.00 91 GLU A O 1
ATOM 701 N N . GLU A 1 92 ? 5.166 -5.887 -20.393 1.00 71.88 92 GLU A N 1
ATOM 702 C CA . GLU A 1 92 ? 5.625 -6.604 -21.569 1.00 71.88 92 GLU A CA 1
ATOM 703 C C . GLU A 1 92 ? 5.365 -8.102 -21.347 1.00 71.88 92 GLU A C 1
ATOM 705 O O . GLU A 1 92 ? 5.574 -8.619 -20.238 1.00 71.88 92 GLU A O 1
ATOM 710 N N . PRO A 1 93 ? 4.845 -8.816 -22.361 1.00 78.81 93 PRO A N 1
ATOM 711 C CA . PRO A 1 93 ? 4.545 -10.227 -22.206 1.00 78.81 93 PRO A CA 1
ATOM 712 C C . PRO A 1 93 ? 5.813 -10.952 -21.755 1.00 78.81 93 PRO A C 1
ATOM 714 O O . PRO A 1 93 ? 6.876 -10.780 -22.333 1.00 78.81 93 PRO A O 1
ATOM 717 N N . ARG A 1 94 ? 5.713 -11.750 -20.694 1.00 81.06 94 ARG A N 1
ATOM 718 C CA . ARG A 1 94 ? 6.844 -12.463 -20.084 1.00 81.06 94 ARG A CA 1
ATOM 719 C C . ARG A 1 94 ? 6.641 -13.965 -20.108 1.00 81.06 94 ARG A C 1
ATOM 721 O O . ARG A 1 94 ? 5.510 -14.441 -20.233 1.00 81.06 94 ARG A O 1
ATOM 728 N N . SER A 1 95 ? 7.737 -14.705 -19.970 1.00 84.50 95 SER A N 1
ATOM 729 C CA . SER A 1 95 ? 7.678 -16.163 -19.905 1.00 84.50 95 SER A CA 1
ATOM 730 C C . SER A 1 95 ? 6.970 -16.640 -18.629 1.00 84.50 95 SER A C 1
ATOM 732 O O . SER A 1 95 ? 7.051 -16.008 -17.572 1.00 84.50 95 SER A O 1
ATOM 734 N N . GLY A 1 96 ? 6.227 -17.741 -18.738 1.00 86.38 96 GLY A N 1
ATOM 735 C CA . GLY A 1 96 ? 5.612 -18.418 -17.601 1.00 86.38 96 GLY A CA 1
ATOM 736 C C . GLY A 1 96 ? 6.595 -19.320 -16.848 1.00 86.38 96 GLY A C 1
ATOM 737 O O . GLY A 1 96 ? 7.789 -19.049 -16.758 1.00 86.38 96 GLY A O 1
ATOM 738 N N . ARG A 1 97 ? 6.098 -20.427 -16.291 1.00 87.44 97 ARG A N 1
ATOM 739 C CA . ARG A 1 97 ? 6.954 -21.461 -15.696 1.00 87.44 97 ARG A CA 1
ATOM 740 C C . ARG A 1 97 ? 7.693 -22.230 -16.787 1.00 87.44 97 ARG A C 1
ATOM 742 O O . ARG A 1 97 ? 7.056 -22.823 -17.661 1.00 87.44 97 ARG A O 1
ATOM 749 N N . LEU A 1 98 ? 9.011 -22.327 -16.664 1.00 86.25 98 LEU A N 1
ATOM 750 C CA . LEU A 1 98 ? 9.893 -23.083 -17.538 1.00 86.25 98 LEU A CA 1
ATOM 751 C C . LEU A 1 98 ? 10.220 -24.442 -16.914 1.00 86.25 98 LEU A C 1
ATOM 753 O O . LEU A 1 98 ? 10.687 -24.560 -15.783 1.00 86.25 98 LEU A O 1
ATOM 757 N N . ILE A 1 99 ? 9.991 -25.509 -17.672 1.00 86.25 99 ILE A N 1
ATOM 758 C CA . ILE A 1 99 ? 10.460 -26.850 -17.316 1.00 86.25 99 ILE A CA 1
ATOM 759 C C . ILE A 1 99 ? 11.649 -27.220 -18.192 1.00 86.25 99 ILE A C 1
ATOM 761 O O . ILE A 1 99 ? 11.641 -26.971 -19.396 1.00 86.25 99 ILE A O 1
ATOM 765 N N . GLY A 1 100 ? 12.669 -27.830 -17.588 1.00 85.25 100 GLY A N 1
ATOM 766 C CA . GLY A 1 100 ? 13.817 -28.332 -18.334 1.00 85.25 100 GLY A CA 1
ATOM 767 C C . GLY A 1 100 ? 13.389 -29.400 -19.342 1.00 85.25 100 GLY A C 1
ATOM 768 O O . GLY A 1 100 ? 12.722 -30.372 -18.981 1.00 85.25 100 GLY A O 1
ATOM 769 N N . GLU A 1 101 ? 13.794 -29.225 -20.593 1.00 80.81 101 GLU A N 1
ATOM 770 C CA . GLU A 1 101 ? 13.665 -30.204 -21.665 1.00 80.81 101 GLU A CA 1
ATOM 771 C C . GLU A 1 101 ? 15.072 -30.699 -22.035 1.00 80.81 101 GLU A C 1
ATOM 773 O O . GLU A 1 101 ? 16.013 -29.917 -22.183 1.00 80.81 101 GLU A O 1
ATOM 778 N N . GLU A 1 102 ? 15.254 -32.018 -22.132 1.00 71.81 102 GLU A N 1
ATOM 779 C CA . GLU A 1 102 ? 16.538 -32.593 -22.538 1.00 71.81 102 GLU A CA 1
ATOM 780 C C . GLU A 1 102 ? 16.708 -32.412 -24.054 1.00 71.81 102 GLU A C 1
ATOM 782 O O . GLU A 1 102 ? 15.983 -33.022 -24.842 1.00 71.81 102 GLU A O 1
ATOM 787 N N . GLY A 1 103 ? 17.646 -31.550 -24.458 1.00 65.00 103 GLY A N 1
ATOM 788 C CA . GLY A 1 103 ? 17.918 -31.253 -25.865 1.00 65.00 103 GLY A CA 1
ATOM 789 C C . GLY A 1 103 ? 18.501 -32.433 -26.647 1.00 65.00 103 GLY A C 1
ATOM 790 O O . GLY A 1 103 ? 19.069 -33.381 -26.092 1.00 65.00 103 GLY A O 1
ATOM 791 N N . ASP A 1 104 ? 18.405 -32.378 -27.976 1.00 67.62 104 ASP A N 1
ATOM 792 C CA . ASP A 1 104 ? 18.893 -33.413 -28.884 1.00 67.62 104 ASP A CA 1
ATOM 793 C C . ASP A 1 104 ? 20.419 -33.345 -29.100 1.00 67.62 104 ASP A C 1
ATOM 795 O O . ASP A 1 104 ? 20.937 -33.200 -30.201 1.00 67.62 104 ASP A O 1
ATOM 799 N N . ARG A 1 105 ? 21.160 -33.652 -28.029 1.00 58.62 105 ARG A N 1
ATOM 800 C CA . ARG A 1 105 ? 22.583 -34.063 -28.036 1.00 58.62 105 ARG A CA 1
ATOM 801 C C . ARG A 1 105 ? 23.651 -32.987 -28.314 1.00 58.62 105 ARG A C 1
ATOM 803 O O . ARG A 1 105 ? 24.670 -33.307 -28.929 1.00 58.62 105 ARG A O 1
ATOM 810 N N . SER A 1 106 ? 23.520 -31.784 -27.769 1.00 60.88 106 SER A N 1
ATOM 811 C CA . SER A 1 106 ? 24.584 -30.755 -27.793 1.00 60.88 106 SER A CA 1
ATOM 812 C C . SER A 1 106 ? 25.090 -30.314 -26.409 1.00 60.88 106 SER A C 1
ATOM 814 O O . SER A 1 106 ? 26.116 -29.646 -26.329 1.00 60.88 106 SER A O 1
ATOM 816 N N . GLY A 1 107 ? 24.449 -30.722 -25.307 1.00 66.44 107 GLY A N 1
ATOM 817 C CA . GLY A 1 107 ? 24.779 -30.215 -23.964 1.00 66.44 107 GLY A CA 1
ATOM 818 C C . GLY A 1 107 ? 24.164 -28.845 -23.653 1.00 66.44 107 GLY A C 1
ATOM 819 O O . GLY A 1 107 ? 24.455 -28.277 -22.604 1.00 66.44 107 GLY A O 1
ATOM 820 N N . GLU A 1 108 ? 23.310 -28.334 -24.539 1.00 72.19 108 GLU A N 1
ATOM 821 C CA . GLU A 1 108 ? 22.488 -27.146 -24.313 1.00 72.19 108 GLU A CA 1
ATOM 822 C C . GLU A 1 108 ? 21.320 -27.486 -23.370 1.00 72.19 108 GLU A C 1
ATOM 824 O O . GLU A 1 108 ? 20.660 -28.519 -23.521 1.00 72.19 108 GLU A O 1
ATOM 829 N N . LEU A 1 109 ? 21.082 -26.627 -22.374 1.00 72.25 109 LEU A N 1
ATOM 830 C CA . LEU A 1 109 ? 19.911 -26.701 -21.501 1.00 72.25 109 LEU A CA 1
ATOM 831 C C . LEU A 1 109 ? 18.755 -25.980 -22.194 1.00 72.25 109 LEU A C 1
ATOM 833 O O . LEU A 1 109 ? 18.845 -24.781 -22.445 1.00 72.25 109 LEU A O 1
ATOM 837 N N . LEU A 1 110 ? 17.684 -26.710 -22.505 1.00 82.44 110 LEU A N 1
ATOM 838 C CA . LEU A 1 110 ? 16.470 -26.146 -23.088 1.00 82.44 110 LEU A CA 1
ATOM 839 C C . LEU A 1 110 ? 15.387 -26.028 -22.017 1.00 82.44 110 LEU A C 1
ATOM 841 O O . LEU A 1 110 ? 15.276 -26.878 -21.131 1.00 82.44 110 LEU A O 1
ATOM 845 N N . GLY A 1 111 ? 14.580 -24.976 -22.110 1.00 82.88 111 GLY A N 1
ATOM 846 C CA . GLY A 1 111 ? 13.413 -24.751 -21.262 1.00 82.88 111 GLY A CA 1
ATOM 847 C C . GLY A 1 111 ? 12.147 -24.674 -22.108 1.00 82.88 111 GLY A C 1
ATOM 848 O O . GLY A 1 111 ? 12.151 -24.066 -23.177 1.00 82.88 111 GLY A O 1
ATOM 849 N N . ARG A 1 112 ? 11.058 -25.283 -21.635 1.00 85.94 112 ARG A N 1
ATOM 850 C CA . ARG A 1 112 ? 9.729 -25.174 -22.245 1.00 85.94 112 ARG A CA 1
ATOM 851 C C . ARG A 1 112 ? 8.786 -24.426 -21.315 1.00 85.94 112 ARG A C 1
ATOM 853 O O . ARG A 1 112 ? 8.584 -24.861 -20.183 1.00 85.94 112 ARG A O 1
ATOM 860 N N . ASP A 1 113 ? 8.154 -23.375 -21.829 1.00 89.12 113 ASP A N 1
ATOM 861 C CA . ASP A 1 113 ? 7.090 -22.658 -21.126 1.00 89.12 113 ASP A CA 1
ATOM 862 C C . ASP A 1 113 ? 5.801 -23.498 -21.068 1.00 89.12 113 ASP A C 1
ATOM 864 O O . ASP A 1 113 ? 5.328 -24.033 -22.080 1.00 89.12 113 ASP A O 1
ATOM 868 N N . VAL A 1 114 ? 5.249 -23.650 -19.863 1.00 89.62 114 VAL A N 1
ATOM 869 C CA . VAL A 1 114 ? 3.984 -24.352 -19.595 1.00 89.62 114 VAL A CA 1
ATOM 870 C C . VAL A 1 114 ? 2.875 -23.432 -19.071 1.00 89.62 114 VAL A C 1
ATOM 872 O O . VAL A 1 114 ? 1.819 -23.927 -18.667 1.00 89.62 114 VAL A O 1
ATOM 875 N N . GLY A 1 115 ? 3.080 -22.117 -19.115 1.00 87.19 115 GLY A N 1
ATOM 876 C CA . GLY A 1 115 ? 2.107 -21.087 -18.769 1.00 87.19 115 GLY A CA 1
ATOM 877 C C . GLY A 1 115 ? 2.410 -20.348 -17.466 1.00 87.19 115 GLY A C 1
ATOM 878 O O . GLY A 1 115 ? 3.295 -20.717 -16.695 1.00 87.19 115 GLY A O 1
ATOM 879 N N . ILE A 1 116 ? 1.635 -19.288 -17.228 1.00 82.88 116 ILE A N 1
ATOM 880 C CA . ILE A 1 116 ? 1.780 -18.360 -16.099 1.00 82.88 116 ILE A CA 1
ATOM 881 C C . ILE A 1 116 ? 1.561 -19.086 -14.766 1.00 82.88 116 ILE A C 1
ATOM 883 O O . ILE A 1 116 ? 0.510 -19.690 -14.549 1.00 82.88 116 ILE A O 1
ATOM 887 N N . ASP A 1 117 ? 2.524 -18.977 -13.848 1.00 79.94 117 ASP A N 1
ATOM 888 C CA . ASP A 1 117 ? 2.438 -19.573 -12.508 1.00 79.94 117 ASP A CA 1
ATOM 889 C C . ASP A 1 117 ? 1.935 -18.582 -11.450 1.00 79.94 117 ASP A C 1
ATOM 891 O O . ASP A 1 117 ? 2.474 -18.516 -10.356 1.00 79.94 117 ASP A O 1
ATOM 895 N N . SER A 1 118 ? 0.944 -17.748 -11.780 1.00 73.06 118 SER A N 1
ATOM 896 C CA . SER A 1 118 ? 0.266 -16.810 -10.861 1.00 73.06 118 SER A CA 1
ATOM 897 C C . SER A 1 118 ? 1.180 -16.080 -9.849 1.00 73.06 118 SER A C 1
ATOM 899 O O . SER A 1 118 ? 0.810 -15.914 -8.689 1.00 73.06 118 SER A O 1
ATOM 901 N N . GLY A 1 119 ? 2.383 -15.665 -10.268 1.00 73.06 119 GLY A N 1
ATOM 902 C CA . GLY A 1 119 ? 3.363 -14.964 -9.423 1.00 73.06 119 GLY A CA 1
ATOM 903 C C . GLY A 1 119 ? 4.361 -15.844 -8.652 1.00 73.06 119 GLY A C 1
ATOM 904 O O . GLY A 1 119 ? 5.190 -15.308 -7.926 1.00 73.06 119 GLY A O 1
ATOM 905 N N . ALA A 1 120 ? 4.324 -17.167 -8.814 1.00 78.50 120 ALA A N 1
ATOM 906 C CA . ALA A 1 120 ? 5.294 -18.115 -8.258 1.00 78.50 120 ALA A CA 1
ATOM 907 C C . ALA A 1 120 ? 6.488 -18.399 -9.193 1.00 78.50 120 ALA A C 1
ATOM 909 O O . ALA A 1 120 ? 7.271 -19.311 -8.922 1.00 78.50 120 ALA A O 1
ATOM 910 N N . SER A 1 121 ? 6.631 -17.630 -10.276 1.00 79.06 121 SER A N 1
ATOM 911 C CA . SER A 1 121 ? 7.781 -17.707 -11.178 1.00 79.06 121 SER A CA 1
ATOM 912 C C . SER A 1 121 ? 9.092 -17.492 -10.419 1.00 79.06 121 SER A C 1
ATOM 914 O O . SER A 1 121 ? 9.180 -16.665 -9.506 1.00 79.06 121 SER A O 1
ATOM 916 N N . SER A 1 122 ? 10.128 -18.229 -10.809 1.00 81.62 122 SER A N 1
ATOM 917 C CA . SER A 1 122 ? 11.481 -17.991 -10.308 1.00 81.62 122 SER A CA 1
ATOM 918 C C . SER A 1 122 ? 12.016 -16.632 -10.778 1.00 81.62 122 SER A C 1
ATOM 920 O O . SER A 1 122 ? 11.494 -16.031 -11.716 1.00 81.62 122 SER A O 1
ATOM 922 N N . ALA A 1 123 ? 13.086 -16.143 -10.141 1.00 83.00 123 ALA A N 1
ATOM 923 C CA . ALA A 1 123 ? 13.706 -14.871 -10.521 1.00 83.00 123 ALA A CA 1
ATOM 924 C C . ALA A 1 123 ? 14.192 -14.856 -11.983 1.00 83.00 123 ALA A C 1
ATOM 926 O O . ALA A 1 123 ? 14.097 -13.828 -12.642 1.00 83.00 123 ALA A O 1
ATOM 927 N N . GLU A 1 124 ? 14.679 -15.989 -12.496 1.00 74.94 124 GLU A N 1
ATOM 928 C CA . GLU A 1 124 ? 15.146 -16.108 -13.883 1.00 74.94 124 GLU A CA 1
ATOM 929 C C . GLU A 1 124 ? 13.976 -16.071 -14.870 1.00 74.94 124 GLU A C 1
ATOM 931 O O . GLU A 1 124 ? 14.031 -15.361 -15.865 1.00 74.94 124 GLU A O 1
ATOM 936 N N . GLU A 1 125 ? 12.880 -16.765 -14.562 1.00 81.12 125 GLU A N 1
ATOM 937 C CA . GLU A 1 125 ? 11.661 -16.751 -15.383 1.00 81.12 125 GLU A CA 1
ATOM 938 C C . GLU A 1 125 ? 11.013 -15.363 -15.411 1.00 81.12 125 GLU A C 1
ATOM 940 O O . GLU A 1 125 ? 10.576 -14.894 -16.460 1.00 81.12 125 GLU A O 1
ATOM 945 N N . ALA A 1 126 ? 10.996 -14.680 -14.263 1.00 81.44 126 ALA A N 1
ATOM 946 C CA . ALA A 1 126 ? 10.455 -13.332 -14.142 1.00 81.44 126 ALA A CA 1
ATOM 947 C C . ALA A 1 126 ? 11.273 -12.280 -14.908 1.00 81.44 126 ALA A C 1
ATOM 949 O O . ALA A 1 126 ? 10.734 -11.218 -15.208 1.00 81.44 126 ALA A O 1
ATOM 950 N N . ALA A 1 127 ? 12.545 -12.559 -15.210 1.00 83.75 127 ALA A N 1
ATOM 951 C CA . ALA A 1 127 ? 13.420 -11.666 -15.964 1.00 83.75 127 ALA A CA 1
ATOM 952 C C . ALA A 1 127 ? 13.305 -11.838 -17.492 1.00 83.75 127 ALA A C 1
ATOM 954 O O . ALA A 1 127 ? 13.776 -10.976 -18.234 1.00 83.75 127 ALA A O 1
ATOM 955 N N . VAL A 1 128 ? 12.705 -12.934 -17.977 1.00 84.94 128 VAL A N 1
ATOM 956 C CA . VAL A 1 128 ? 12.605 -13.236 -19.414 1.00 84.94 128 VAL A CA 1
ATOM 957 C C . VAL A 1 128 ? 11.310 -12.677 -20.004 1.00 84.94 128 VAL A C 1
ATOM 959 O O . VAL A 1 128 ? 10.209 -13.121 -19.661 1.00 84.94 128 VAL A O 1
ATOM 962 N N . HIS A 1 129 ? 11.463 -11.759 -20.956 1.00 83.88 129 HIS A N 1
ATOM 963 C CA . HIS A 1 129 ? 10.381 -11.173 -21.745 1.00 83.88 129 HIS A CA 1
ATOM 964 C C . HIS A 1 129 ? 10.217 -11.916 -23.077 1.00 83.88 129 HIS A C 1
ATOM 966 O O . HIS A 1 129 ? 11.169 -12.474 -23.624 1.00 83.88 129 HIS A O 1
ATOM 972 N N . LEU A 1 130 ? 8.985 -11.970 -23.565 1.00 84.75 130 LEU A N 1
ATOM 973 C CA . LEU A 1 130 ? 8.606 -12.539 -24.846 1.00 84.75 130 LEU A CA 1
ATOM 974 C C . LEU A 1 130 ? 8.461 -11.397 -25.846 1.00 84.75 130 LEU A C 1
ATOM 976 O O . LEU A 1 130 ? 7.755 -10.427 -25.590 1.00 84.75 130 LEU A O 1
ATOM 980 N N . THR A 1 131 ? 9.089 -11.543 -27.001 1.00 84.56 131 THR A N 1
ATOM 981 C CA . THR A 1 131 ? 8.978 -10.601 -28.111 1.00 84.56 131 THR A CA 1
ATOM 982 C C . THR A 1 131 ? 8.426 -11.327 -29.334 1.00 84.56 131 THR A C 1
ATOM 984 O O . THR A 1 131 ? 8.617 -12.535 -29.509 1.00 84.56 131 THR A O 1
ATOM 987 N N . ASP A 1 132 ? 7.681 -10.603 -30.166 1.00 87.12 132 ASP A N 1
ATOM 988 C CA . ASP A 1 132 ? 7.251 -11.104 -31.470 1.00 87.12 132 ASP A CA 1
ATOM 989 C C . ASP A 1 132 ? 8.308 -10.773 -32.531 1.00 87.12 132 ASP A C 1
ATOM 991 O O . ASP A 1 132 ? 8.987 -9.753 -32.443 1.00 87.12 132 ASP A O 1
ATOM 995 N N . GLU A 1 133 ? 8.403 -11.590 -33.586 1.00 85.25 133 GLU A N 1
ATOM 996 C CA . GLU A 1 133 ? 9.402 -11.408 -34.659 1.00 85.25 133 GLU A CA 1
ATOM 997 C C . GLU A 1 133 ? 9.321 -10.020 -35.318 1.00 85.25 133 GLU A C 1
ATOM 999 O O . GLU A 1 133 ? 10.328 -9.471 -35.761 1.00 85.25 133 GLU A O 1
ATOM 1004 N N . ASP A 1 134 ? 8.120 -9.448 -35.398 1.00 86.69 134 ASP A N 1
ATOM 1005 C CA . ASP A 1 134 ? 7.927 -8.106 -35.942 1.00 86.69 134 ASP A CA 1
ATOM 1006 C C . ASP A 1 134 ? 8.444 -7.023 -34.979 1.00 86.69 134 ASP A C 1
ATOM 1008 O O . ASP A 1 134 ? 9.067 -6.071 -35.436 1.00 86.69 134 ASP A O 1
ATOM 1012 N N . VAL A 1 135 ? 8.273 -7.205 -33.663 1.00 82.94 135 VAL A N 1
ATOM 1013 C CA . VAL A 1 135 ? 8.802 -6.294 -32.630 1.00 82.94 135 VAL A CA 1
ATOM 1014 C C . VAL A 1 135 ? 10.326 -6.357 -32.591 1.00 82.94 135 VAL A C 1
ATOM 1016 O O . VAL A 1 135 ? 10.974 -5.317 -32.579 1.00 82.94 135 VAL A O 1
ATOM 1019 N N . ASP A 1 136 ? 10.899 -7.560 -32.657 1.00 81.44 136 ASP A N 1
ATOM 1020 C CA . ASP A 1 136 ? 12.352 -7.755 -32.732 1.00 81.44 136 ASP A CA 1
ATOM 1021 C C . ASP A 1 136 ? 12.955 -7.098 -33.976 1.00 81.44 136 ASP A C 1
ATOM 1023 O O . ASP A 1 136 ? 14.041 -6.525 -33.927 1.00 81.44 136 ASP A O 1
ATOM 1027 N N . ARG A 1 137 ? 12.269 -7.196 -35.119 1.00 80.81 137 ARG A N 1
ATOM 1028 C CA . ARG A 1 137 ? 12.752 -6.626 -36.382 1.00 80.81 137 ARG A CA 1
ATOM 1029 C C . ARG A 1 137 ? 12.690 -5.102 -36.392 1.00 80.81 137 ARG A C 1
ATOM 1031 O O . ARG A 1 137 ? 13.555 -4.476 -37.000 1.00 80.81 137 ARG A O 1
ATOM 1038 N N . ASP A 1 138 ? 11.661 -4.544 -35.768 1.00 81.38 138 ASP A N 1
ATOM 1039 C CA . ASP A 1 138 ? 11.433 -3.103 -35.679 1.00 81.38 138 ASP A CA 1
ATOM 1040 C C . ASP A 1 138 ? 12.166 -2.469 -34.483 1.00 81.38 138 ASP A C 1
ATOM 1042 O O . ASP A 1 138 ? 12.099 -1.252 -34.304 1.00 81.38 138 ASP A O 1
ATOM 1046 N N . ALA A 1 139 ? 12.874 -3.267 -33.676 1.00 77.50 139 ALA A N 1
ATOM 1047 C CA . ALA A 1 139 ? 13.674 -2.776 -32.568 1.00 77.50 139 ALA A CA 1
ATOM 1048 C C . ALA A 1 139 ? 14.768 -1.826 -33.080 1.00 77.50 139 ALA A C 1
ATOM 1050 O O . ALA A 1 139 ? 15.672 -2.220 -33.823 1.00 77.50 139 ALA A O 1
ATOM 1051 N N . GLU A 1 140 ? 14.699 -0.562 -32.664 1.00 74.44 140 GLU A N 1
ATOM 1052 C CA . GLU A 1 140 ? 15.797 0.380 -32.847 1.00 74.44 140 GLU A CA 1
ATOM 1053 C C . GLU A 1 140 ? 16.850 0.084 -31.779 1.00 74.44 140 GLU A C 1
ATOM 1055 O O . GLU A 1 140 ? 16.673 0.388 -30.600 1.00 74.44 140 GLU A O 1
ATOM 1060 N N . LEU A 1 141 ? 17.936 -0.571 -32.190 1.00 70.12 141 LEU A N 1
ATOM 1061 C CA . LEU A 1 141 ? 19.123 -0.686 -31.356 1.00 70.12 141 LEU A CA 1
ATOM 1062 C C . LEU A 1 141 ? 19.752 0.707 -31.258 1.00 70.12 141 LEU A C 1
ATOM 1064 O O . LEU A 1 141 ? 20.004 1.343 -32.280 1.00 70.12 141 LEU A O 1
ATOM 1068 N N . ASP A 1 142 ? 19.994 1.169 -30.031 1.00 68.81 142 ASP A N 1
ATOM 1069 C CA . ASP A 1 142 ? 20.689 2.442 -29.770 1.00 68.81 142 ASP A CA 1
ATOM 1070 C C . ASP A 1 142 ? 22.124 2.431 -30.338 1.00 68.81 142 ASP A C 1
ATOM 1072 O O . ASP A 1 142 ? 22.728 3.483 -30.560 1.00 68.81 142 ASP A O 1
ATOM 1076 N N . ASP A 1 143 ? 22.638 1.236 -30.643 1.00 68.75 143 ASP A N 1
ATOM 1077 C CA . ASP A 1 143 ? 23.898 1.037 -31.337 1.00 68.75 143 ASP A CA 1
ATOM 1078 C C . ASP A 1 143 ? 23.707 1.197 -32.858 1.00 68.75 143 ASP A C 1
ATOM 1080 O O . ASP A 1 143 ? 22.945 0.450 -33.488 1.00 68.75 143 ASP A O 1
ATOM 1084 N N . PRO A 1 144 ? 24.425 2.126 -33.504 1.00 63.00 144 PRO A N 1
ATOM 1085 C CA . PRO A 1 144 ? 24.367 2.286 -34.949 1.00 63.00 144 PRO A CA 1
ATOM 1086 C C . PRO A 1 144 ? 24.861 1.019 -35.664 1.00 63.00 144 PRO A C 1
ATOM 1088 O O . PRO A 1 144 ? 26.037 0.667 -35.642 1.00 63.00 144 PRO A O 1
ATOM 1091 N N . LEU A 1 145 ? 23.946 0.363 -36.383 1.00 61.19 145 LEU A N 1
ATOM 1092 C CA . LEU A 1 145 ? 24.182 -0.886 -37.124 1.00 61.19 145 LEU A CA 1
ATOM 1093 C C . LEU A 1 145 ? 25.237 -0.797 -38.247 1.00 61.19 145 LEU A C 1
ATOM 1095 O O . LEU A 1 145 ? 25.607 -1.826 -38.814 1.00 61.19 145 LEU A O 1
ATOM 1099 N N . ASP A 1 146 ? 25.697 0.411 -38.578 1.00 70.31 146 ASP A N 1
ATOM 1100 C CA . ASP A 1 146 ? 26.614 0.711 -39.684 1.00 70.31 146 ASP A CA 1
ATOM 1101 C C . ASP A 1 146 ? 27.994 1.233 -39.217 1.00 70.31 146 ASP A C 1
ATOM 1103 O O . ASP A 1 146 ? 28.748 1.764 -40.036 1.00 70.31 146 ASP A O 1
ATOM 1107 N N . GLU A 1 147 ? 28.359 1.097 -37.937 1.00 73.25 147 GLU A N 1
ATOM 1108 C CA . GLU A 1 147 ? 29.728 1.400 -37.484 1.00 73.25 147 GLU A CA 1
ATOM 1109 C C . GLU A 1 147 ? 30.711 0.285 -37.873 1.00 73.25 147 GLU A C 1
ATOM 1111 O O . GLU A 1 147 ? 30.410 -0.913 -37.806 1.00 73.25 147 GLU A O 1
ATOM 1116 N N . ASP A 1 148 ? 31.917 0.670 -38.299 1.00 85.75 148 ASP A N 1
ATOM 1117 C CA . ASP A 1 148 ? 32.991 -0.301 -38.489 1.00 85.75 148 ASP A CA 1
ATOM 1118 C C . ASP A 1 148 ? 33.596 -0.734 -37.140 1.00 85.75 148 ASP A C 1
ATOM 1120 O O . ASP A 1 148 ? 33.417 -0.098 -36.102 1.00 85.75 148 ASP A O 1
ATOM 1124 N N . LEU A 1 149 ? 34.304 -1.870 -37.134 1.00 82.62 149 LEU A N 1
ATOM 1125 C CA . LEU A 1 149 ? 34.874 -2.433 -35.904 1.00 82.62 149 LEU A CA 1
ATOM 1126 C C . LEU A 1 149 ? 35.841 -1.460 -35.206 1.00 82.62 149 LEU A C 1
ATOM 1128 O O . LEU A 1 149 ? 35.975 -1.507 -33.984 1.00 82.62 149 LEU A O 1
ATOM 1132 N N . ASP A 1 150 ? 36.535 -0.620 -35.973 1.00 88.81 150 ASP A N 1
ATOM 1133 C CA . ASP A 1 150 ? 37.505 0.319 -35.419 1.00 88.81 150 ASP A CA 1
ATOM 1134 C C . ASP A 1 150 ? 36.784 1.472 -34.696 1.00 88.81 150 ASP A C 1
ATOM 1136 O O . ASP A 1 150 ? 37.227 1.895 -33.626 1.00 88.81 150 ASP A O 1
ATOM 1140 N N . GLU A 1 151 ? 35.655 1.936 -35.237 1.00 83.88 151 GLU A N 1
ATOM 1141 C CA . GLU A 1 151 ? 34.771 2.936 -34.630 1.00 83.88 151 GLU A CA 1
ATOM 1142 C C . GLU A 1 151 ? 34.095 2.406 -33.356 1.00 83.88 151 GLU A C 1
ATOM 1144 O O . GLU A 1 151 ? 34.198 3.040 -32.303 1.00 83.88 151 GLU A O 1
ATOM 1149 N N . ALA A 1 152 ? 33.549 1.186 -33.395 1.00 82.56 152 ALA A N 1
ATOM 1150 C CA . ALA A 1 152 ? 32.936 0.551 -32.226 1.00 82.56 152 ALA A CA 1
ATOM 1151 C C . ALA A 1 152 ? 33.934 0.372 -31.063 1.00 82.56 152 ALA A C 1
ATOM 1153 O O . ALA A 1 152 ? 33.625 0.647 -29.901 1.00 82.56 152 ALA A O 1
ATOM 1154 N N . LEU A 1 153 ? 35.173 -0.042 -31.365 1.00 89.12 153 LEU A N 1
ATOM 1155 C CA . LEU A 1 153 ? 36.234 -0.164 -30.359 1.00 89.12 153 LEU A CA 1
ATOM 1156 C C . LEU A 1 153 ? 36.659 1.194 -29.785 1.00 89.12 153 LEU A C 1
ATOM 1158 O O . LEU A 1 153 ? 37.036 1.272 -28.614 1.00 89.12 153 LEU A O 1
ATOM 1162 N N . ALA A 1 154 ? 36.618 2.258 -30.588 1.00 87.69 154 ALA A N 1
ATOM 1163 C CA . ALA A 1 154 ? 36.936 3.603 -30.126 1.00 87.69 154 ALA A CA 1
ATOM 1164 C C . ALA A 1 154 ? 35.860 4.150 -29.176 1.00 87.69 154 ALA A C 1
ATOM 1166 O O . ALA A 1 154 ? 36.211 4.743 -28.154 1.00 87.69 154 ALA A O 1
ATOM 1167 N N . ASN A 1 155 ? 34.581 3.914 -29.482 1.00 83.50 155 ASN A N 1
ATO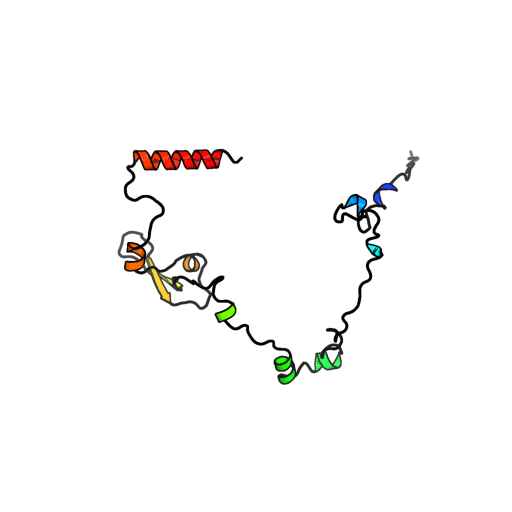M 1168 C CA . ASN A 1 155 ? 33.456 4.289 -28.626 1.00 83.50 155 ASN A CA 1
ATOM 1169 C C . ASN A 1 155 ? 33.494 3.532 -27.288 1.00 83.50 155 ASN A C 1
ATOM 1171 O O . ASN A 1 155 ? 33.448 4.167 -26.235 1.00 83.50 155 ASN A O 1
ATOM 1175 N N . LEU A 1 156 ? 33.728 2.213 -27.312 1.00 86.69 156 LEU A N 1
ATOM 1176 C CA . LEU A 1 156 ? 33.903 1.404 -26.097 1.00 86.69 156 LEU A CA 1
ATOM 1177 C C . LEU A 1 156 ? 35.030 1.940 -25.202 1.00 86.69 156 LEU A C 1
ATOM 1179 O O . LEU A 1 156 ? 34.849 2.125 -24.002 1.00 86.69 156 LEU A O 1
ATOM 1183 N N . ALA A 1 157 ? 36.195 2.229 -25.787 1.00 89.81 157 ALA A N 1
ATOM 1184 C CA . ALA A 1 157 ? 37.325 2.764 -25.033 1.00 89.81 157 ALA A CA 1
ATOM 1185 C C . ALA A 1 157 ? 37.041 4.161 -24.450 1.00 89.81 157 ALA A C 1
ATOM 1187 O O . ALA A 1 157 ? 37.596 4.524 -23.411 1.00 89.81 157 ALA A O 1
ATOM 1188 N N . ALA A 1 158 ? 36.209 4.964 -25.120 1.00 86.25 158 ALA A N 1
ATOM 1189 C CA . ALA A 1 158 ? 35.802 6.276 -24.631 1.00 86.25 158 ALA A CA 1
ATOM 1190 C C . ALA A 1 158 ? 34.842 6.174 -23.434 1.00 86.25 158 ALA A C 1
ATOM 1192 O O . ALA A 1 158 ? 34.981 6.961 -22.495 1.00 86.25 158 ALA A O 1
ATOM 1193 N N . ASP A 1 159 ? 33.926 5.207 -23.447 1.00 86.88 159 ASP A N 1
ATOM 1194 C CA . ASP A 1 159 ? 33.018 4.942 -22.327 1.00 86.88 159 ASP A CA 1
ATOM 1195 C C . ASP A 1 159 ? 33.755 4.349 -21.123 1.00 86.88 159 ASP A C 1
ATOM 1197 O O . ASP A 1 159 ? 33.643 4.887 -20.023 1.00 86.88 159 ASP A O 1
ATOM 1201 N N . GLU A 1 160 ? 34.637 3.364 -21.325 1.00 90.44 160 GLU A N 1
ATOM 1202 C CA . GLU A 1 160 ? 35.489 2.836 -20.246 1.00 90.44 160 GLU A CA 1
ATOM 1203 C C . GLU A 1 160 ? 36.340 3.940 -19.590 1.00 90.44 160 GLU A C 1
ATOM 1205 O O . GLU A 1 160 ? 36.551 3.950 -18.375 1.00 90.44 160 GLU A O 1
ATOM 1210 N N . ALA A 1 161 ? 36.829 4.900 -20.382 1.00 86.69 161 ALA A N 1
ATOM 1211 C CA . ALA A 1 161 ? 37.592 6.034 -19.869 1.00 86.69 161 ALA A CA 1
ATOM 1212 C C . ALA A 1 161 ? 36.730 7.061 -19.115 1.00 86.69 161 ALA A C 1
ATOM 1214 O O . ALA A 1 161 ? 37.254 7.729 -18.220 1.00 86.69 161 ALA A O 1
ATOM 1215 N N . ARG A 1 162 ? 35.445 7.215 -19.467 1.00 81.38 162 ARG A N 1
ATOM 1216 C CA . ARG A 1 162 ? 34.490 8.031 -18.699 1.00 81.38 162 ARG A CA 1
ATOM 1217 C C . ARG A 1 162 ? 34.223 7.410 -17.338 1.00 81.38 162 ARG A C 1
ATOM 1219 O O . ARG A 1 162 ? 34.352 8.109 -16.338 1.00 81.38 162 ARG A O 1
ATOM 1226 N N . ASP A 1 163 ? 33.926 6.117 -17.314 1.00 84.19 163 ASP A N 1
ATOM 1227 C CA . ASP A 1 163 ? 33.576 5.397 -16.089 1.00 84.19 163 ASP A CA 1
ATOM 1228 C C . ASP A 1 163 ? 34.763 5.305 -15.121 1.00 84.19 163 ASP A C 1
ATOM 1230 O O . ASP A 1 163 ? 34.598 5.397 -13.907 1.00 84.19 163 ASP A O 1
ATOM 1234 N N . ALA A 1 164 ? 35.988 5.218 -15.645 1.00 80.31 164 ALA A N 1
ATOM 1235 C CA . ALA A 1 164 ? 37.209 5.256 -14.840 1.00 80.31 164 ALA A CA 1
ATOM 1236 C C . ALA A 1 164 ? 37.537 6.646 -14.247 1.00 80.31 164 ALA A C 1
ATOM 1238 O O . ALA A 1 164 ? 38.486 6.768 -13.471 1.00 80.31 164 ALA A O 1
ATOM 1239 N N . GLY A 1 165 ? 36.823 7.705 -14.646 1.00 66.56 165 GLY A N 1
ATOM 1240 C CA . GLY A 1 165 ? 37.061 9.084 -14.212 1.00 66.56 165 GLY A CA 1
ATOM 1241 C C . GLY A 1 165 ? 36.216 9.556 -13.025 1.00 66.56 165 GLY A C 1
ATOM 1242 O O . GLY A 1 165 ? 36.453 10.671 -12.561 1.00 66.56 165 GLY A O 1
ATOM 1243 N N . ASP A 1 166 ? 35.266 8.742 -12.553 1.00 56.28 166 ASP A N 1
ATOM 1244 C CA . ASP A 1 166 ? 34.282 9.092 -11.510 1.00 56.28 166 ASP A CA 1
ATOM 1245 C C . ASP A 1 166 ? 34.568 8.442 -10.127 1.00 56.28 166 ASP A C 1
ATOM 1247 O O . ASP A 1 166 ? 33.667 8.320 -9.294 1.00 56.28 166 ASP A O 1
ATOM 1251 N N . GLU A 1 167 ? 35.826 8.058 -9.848 1.00 51.84 167 GLU A N 1
ATOM 1252 C CA . GLU A 1 167 ? 36.316 7.649 -8.506 1.00 51.84 167 GLU A CA 1
ATOM 1253 C C . GLU A 1 167 ? 37.074 8.759 -7.750 1.00 51.84 167 GLU A C 1
ATOM 1255 O O . GLU A 1 167 ? 37.961 9.423 -8.343 1.00 51.84 167 GLU A O 1
#

Secondary structure (DSSP, 8-state):
-------------STTSTTSSPPPHHHH--SS-TT--GGG-PPPPPSS--GGGSTT-SHHHHHH---HHHHHHHPPPPPPHHHHTTSS-----B---EEEEE-SSSSPEEEEE----TT---HHHHHPBP--HHHHHH---SS-TT--HHHHHHHHHHHHHHHTT--

Foldseek 3Di:
DDDDDDPPPPPPDPPPVVPPDDDQCCGVVPDPPRPDDPVPDDDDDDPDDDPCPDFCVDPVSVVVDDDPVSVVVPDDDDDDVVVVPDPPPCPAAFAADWDWDDDDPDPDTDTDGPDHPPPPHDPVRSPGGDDDPVRVVPDDDPDPPPDDPVRVVVVVVVVVVVVVVPD